Protein AF-A0A522GDQ5-F1 (afdb_monomer_lite)

pLDDT: mean 93.25, std 5.67, range [64.88, 98.38]

Structure (mmCIF, N/CA/C/O backbone):
data_AF-A0A522GDQ5-F1
#
_entry.id   AF-A0A522GDQ5-F1
#
loop_
_atom_site.group_PDB
_atom_site.id
_atom_site.type_symbol
_atom_site.label_atom_id
_atom_site.label_alt_id
_atom_site.label_comp_id
_atom_site.label_asym_id
_atom_site.label_entity_id
_atom_site.label_seq_id
_atom_site.pdbx_PDB_ins_code
_atom_site.Cartn_x
_atom_site.Cartn_y
_atom_site.Cartn_z
_atom_site.occupancy
_atom_site.B_iso_or_equiv
_atom_site.auth_seq_id
_atom_site.auth_comp_id
_atom_site.auth_asym_id
_atom_site.auth_atom_id
_atom_site.pdbx_PDB_model_num
ATOM 1 N N . MET A 1 1 ? -1.901 -12.242 -35.676 1.00 64.88 1 MET A N 1
ATOM 2 C CA . MET A 1 1 ? -0.775 -12.807 -34.901 1.00 64.88 1 MET A CA 1
ATOM 3 C C . MET A 1 1 ? -0.517 -11.894 -33.710 1.00 64.88 1 MET A C 1
ATOM 5 O O . MET A 1 1 ? -0.365 -10.699 -33.961 1.00 64.88 1 MET A O 1
ATOM 9 N N . PRO A 1 2 ? -0.539 -12.385 -32.458 1.00 73.81 2 PRO A N 1
ATOM 10 C CA . PRO A 1 2 ? -0.160 -11.575 -31.301 1.00 73.81 2 PRO A CA 1
ATOM 11 C C . PRO A 1 2 ? 1.321 -11.188 -31.410 1.00 73.81 2 PRO A C 1
ATOM 13 O O . PRO A 1 2 ? 2.142 -11.994 -31.845 1.00 73.81 2 PRO A O 1
ATOM 16 N N . LYS A 1 3 ? 1.648 -9.940 -31.073 1.00 83.31 3 LYS A N 1
ATOM 17 C CA . LYS A 1 3 ? 3.023 -9.426 -31.057 1.00 83.31 3 LYS A CA 1
ATOM 18 C C . LYS A 1 3 ? 3.467 -9.307 -29.600 1.00 83.31 3 LYS A C 1
ATOM 20 O O . LYS A 1 3 ? 2.725 -8.744 -28.802 1.00 83.31 3 LYS A O 1
ATOM 25 N N . LEU A 1 4 ? 4.647 -9.834 -29.274 1.00 82.19 4 LEU A N 1
ATOM 26 C CA . LEU A 1 4 ? 5.255 -9.730 -27.947 1.00 82.19 4 LEU A CA 1
ATOM 27 C C . LEU A 1 4 ? 6.262 -8.577 -27.949 1.00 82.19 4 LEU A C 1
ATOM 29 O O . LEU A 1 4 ? 7.159 -8.549 -28.791 1.00 82.19 4 LEU A O 1
ATOM 33 N N . ALA A 1 5 ? 6.104 -7.631 -27.027 1.00 84.38 5 ALA A N 1
ATOM 34 C CA . ALA A 1 5 ? 7.102 -6.594 -26.810 1.00 84.38 5 ALA A CA 1
ATOM 35 C C . ALA A 1 5 ? 8.292 -7.185 -26.038 1.00 84.38 5 ALA A C 1
ATOM 37 O O . ALA A 1 5 ? 8.103 -7.868 -25.034 1.00 84.38 5 ALA A O 1
ATOM 38 N N . VAL A 1 6 ? 9.506 -6.930 -26.525 1.00 90.56 6 VAL A N 1
ATOM 39 C CA . VAL A 1 6 ? 10.766 -7.359 -25.906 1.00 90.56 6 VAL A CA 1
ATOM 40 C C . VAL A 1 6 ? 11.775 -6.213 -25.941 1.00 90.56 6 VAL A C 1
ATOM 42 O O . VAL A 1 6 ? 11.758 -5.394 -26.863 1.00 90.56 6 VAL A O 1
ATOM 45 N N . ARG A 1 7 ? 12.663 -6.162 -24.950 1.00 88.31 7 ARG A N 1
ATOM 46 C CA . ARG A 1 7 ? 13.793 -5.233 -24.851 1.00 88.31 7 ARG A CA 1
ATOM 47 C C . ARG A 1 7 ? 15.080 -5.970 -25.229 1.00 88.31 7 ARG A C 1
ATOM 49 O O . ARG A 1 7 ? 15.279 -7.103 -24.798 1.00 88.31 7 ARG A O 1
ATOM 56 N N . LEU A 1 8 ? 15.936 -5.337 -26.034 1.00 91.19 8 LEU A N 1
ATOM 57 C CA . LEU A 1 8 ? 17.287 -5.831 -26.317 1.00 91.19 8 LEU A CA 1
ATOM 58 C C . LEU A 1 8 ? 18.197 -5.506 -25.124 1.00 91.19 8 LEU A C 1
ATOM 60 O O . LEU A 1 8 ? 18.303 -4.347 -24.723 1.00 91.19 8 LEU A O 1
ATOM 64 N N . MET A 1 9 ? 18.828 -6.530 -24.565 1.00 89.50 9 MET A N 1
ATOM 65 C CA . MET A 1 9 ? 19.724 -6.456 -23.415 1.00 89.50 9 MET A CA 1
ATOM 66 C C . MET A 1 9 ? 21.177 -6.195 -23.859 1.00 89.50 9 MET A C 1
ATOM 68 O O . MET A 1 9 ? 21.520 -6.447 -25.019 1.00 89.50 9 MET A O 1
ATOM 72 N N . PRO A 1 10 ? 22.065 -5.719 -22.960 1.00 87.44 10 PRO A N 1
ATOM 73 C CA . PRO A 1 10 ? 23.464 -5.426 -23.299 1.00 87.44 10 PRO A CA 1
ATOM 74 C C . PRO A 1 10 ? 24.275 -6.628 -23.809 1.00 87.44 10 PRO A C 1
ATOM 76 O O . PRO A 1 10 ? 25.246 -6.441 -24.536 1.00 87.44 10 PRO A O 1
ATOM 79 N N . ASP A 1 11 ? 23.882 -7.851 -23.448 1.00 92.19 11 ASP A N 1
ATOM 80 C CA . ASP A 1 11 ? 24.500 -9.104 -23.904 1.00 92.19 11 ASP A CA 1
ATOM 81 C C . ASP A 1 11 ? 23.984 -9.581 -25.279 1.00 92.19 11 ASP A C 1
ATOM 83 O O . ASP A 1 11 ? 24.384 -10.638 -25.766 1.00 92.19 11 ASP A O 1
ATOM 87 N N . GLY A 1 12 ? 23.102 -8.804 -25.919 1.00 92.19 12 GLY A N 1
ATOM 88 C CA . GLY A 1 12 ? 22.502 -9.118 -27.214 1.00 92.19 12 GLY A CA 1
ATOM 89 C C . GLY A 1 12 ? 21.268 -10.023 -27.143 1.00 92.19 12 GLY A C 1
ATOM 90 O O . GLY A 1 12 ? 20.707 -10.354 -28.191 1.00 92.19 12 GLY A O 1
ATOM 91 N N . THR A 1 13 ? 20.823 -10.419 -25.947 1.00 93.06 13 THR A N 1
ATOM 92 C CA . THR A 1 13 ? 19.596 -11.207 -25.761 1.00 93.06 13 THR A CA 1
ATOM 93 C C . THR A 1 13 ? 18.347 -10.323 -25.723 1.00 93.06 13 THR A C 1
ATOM 95 O O . THR A 1 13 ? 18.423 -9.117 -25.501 1.00 93.06 13 THR A O 1
ATOM 98 N N . TYR A 1 14 ? 17.170 -10.909 -25.956 1.00 91.00 14 TYR A N 1
ATOM 99 C CA . TYR A 1 14 ? 15.888 -10.213 -25.825 1.00 91.00 14 TYR A CA 1
ATOM 100 C C . TYR A 1 14 ? 15.147 -10.704 -24.585 1.00 91.00 14 TYR A C 1
ATOM 102 O O . TYR A 1 14 ? 15.001 -11.911 -24.397 1.00 91.00 14 TYR A O 1
ATOM 110 N N . SER A 1 15 ? 14.630 -9.778 -23.779 1.00 88.00 15 SER A N 1
ATOM 111 C CA . SER A 1 15 ? 13.838 -10.085 -22.587 1.00 88.00 15 SER A CA 1
ATOM 112 C C . SER A 1 15 ? 12.530 -9.300 -22.579 1.00 88.00 15 SER A C 1
ATOM 114 O O . SER A 1 15 ? 12.479 -8.149 -23.008 1.00 88.00 15 SER A O 1
ATOM 116 N N . ASN A 1 16 ? 11.462 -9.920 -22.091 1.00 87.62 16 ASN A N 1
ATOM 117 C CA . ASN A 1 16 ? 10.200 -9.257 -21.755 1.00 87.62 16 ASN A CA 1
ATOM 118 C C . ASN A 1 16 ? 10.018 -9.087 -20.237 1.00 87.62 16 ASN A C 1
ATOM 120 O O . ASN A 1 16 ? 8.936 -8.708 -19.798 1.00 87.62 16 ASN A O 1
ATOM 124 N N . LEU A 1 17 ? 11.043 -9.411 -19.447 1.00 85.75 17 LEU A N 1
ATOM 125 C CA . LEU A 1 17 ? 11.030 -9.252 -17.998 1.00 85.75 17 LEU A CA 1
ATOM 126 C C . LEU A 1 17 ? 11.376 -7.809 -17.628 1.00 85.75 17 LEU A C 1
ATOM 128 O O . LEU A 1 17 ? 12.197 -7.172 -18.295 1.00 85.75 17 LEU A O 1
ATOM 132 N N . ALA A 1 18 ? 10.774 -7.323 -16.544 1.00 81.56 18 ALA A N 1
ATOM 133 C CA . ALA A 1 18 ? 11.200 -6.084 -15.916 1.00 81.56 18 ALA A CA 1
ATOM 134 C C . ALA A 1 18 ? 12.643 -6.228 -15.406 1.00 81.56 18 ALA A C 1
ATOM 136 O O . ALA A 1 18 ? 13.063 -7.296 -14.948 1.00 81.56 18 ALA A O 1
ATOM 137 N N . SER A 1 19 ? 13.416 -5.156 -15.525 1.00 85.50 19 SER A N 1
ATOM 138 C CA . SER A 1 19 ? 14.756 -5.069 -14.951 1.00 85.50 19 SER A CA 1
ATOM 139 C C . SER A 1 19 ? 14.698 -5.006 -13.424 1.00 85.50 19 SER A C 1
ATOM 141 O O . SER A 1 19 ? 13.671 -4.663 -12.840 1.00 85.50 19 SER A O 1
ATOM 143 N N . ASP A 1 20 ? 15.820 -5.281 -12.761 1.00 86.88 20 ASP A N 1
ATOM 144 C CA . ASP A 1 20 ? 15.923 -5.151 -11.301 1.00 86.88 20 ASP A CA 1
ATOM 145 C C . ASP A 1 20 ? 15.597 -3.731 -10.820 1.00 86.88 20 ASP A C 1
ATOM 147 O O . ASP A 1 20 ? 14.981 -3.565 -9.774 1.00 86.88 20 ASP A O 1
ATOM 151 N N . ALA A 1 21 ? 15.958 -2.708 -11.601 1.00 86.56 21 ALA A N 1
ATOM 152 C CA . ALA A 1 21 ? 15.627 -1.320 -11.292 1.00 86.56 21 ALA A CA 1
ATOM 153 C C . ALA A 1 21 ? 14.112 -1.063 -11.345 1.00 86.56 21 ALA A C 1
ATOM 155 O O . ALA A 1 21 ? 13.570 -0.439 -10.440 1.00 86.56 21 ALA A O 1
ATOM 156 N N . GLU A 1 22 ? 13.425 -1.591 -12.363 1.00 86.44 22 GLU A N 1
ATOM 157 C CA . GLU A 1 22 ? 11.963 -1.492 -12.481 1.00 86.44 22 GLU A CA 1
ATOM 158 C C . GLU A 1 22 ? 11.262 -2.245 -11.336 1.00 86.44 22 GLU A C 1
ATOM 160 O O . GLU A 1 22 ? 10.301 -1.740 -10.761 1.00 86.44 22 GLU A O 1
ATOM 165 N N . HIS A 1 23 ? 11.772 -3.419 -10.9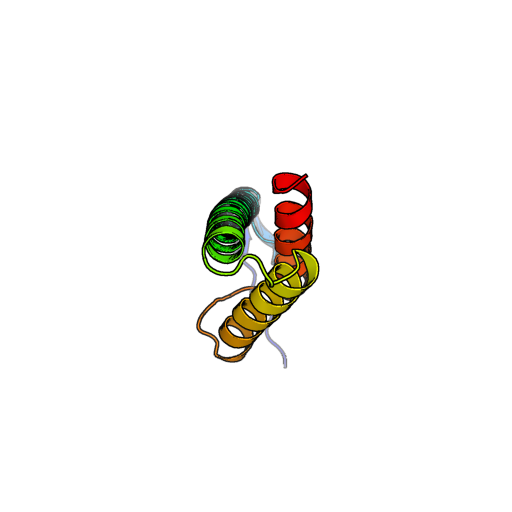45 1.00 87.38 23 HIS A N 1
ATOM 166 C CA . HIS A 1 23 ? 11.265 -4.143 -9.775 1.00 87.38 23 HIS A CA 1
ATOM 167 C C . HIS A 1 23 ? 11.487 -3.375 -8.467 1.00 87.38 23 HIS A C 1
ATOM 169 O O . HIS A 1 23 ? 10.597 -3.346 -7.616 1.00 87.38 23 HIS A O 1
ATOM 175 N N . GLN A 1 24 ? 12.659 -2.761 -8.298 1.00 89.88 24 GLN A N 1
ATOM 176 C CA . GLN A 1 24 ? 12.989 -1.974 -7.115 1.00 89.88 24 GLN A CA 1
ATOM 177 C C . GLN A 1 24 ? 12.079 -0.745 -6.998 1.00 89.88 24 GLN A C 1
ATOM 179 O O . GLN A 1 24 ? 11.527 -0.497 -5.929 1.00 89.88 24 GLN A O 1
ATOM 184 N N . GLU A 1 25 ? 11.860 -0.024 -8.097 1.00 90.50 25 GLU A N 1
ATOM 185 C CA . GLU A 1 25 ? 10.951 1.126 -8.141 1.00 90.50 25 GLU A CA 1
ATOM 186 C C . GLU A 1 25 ? 9.505 0.715 -7.816 1.00 90.50 25 GLU A C 1
ATOM 188 O O . GLU A 1 25 ? 8.845 1.354 -6.995 1.00 90.50 25 GLU A O 1
ATOM 193 N N . ALA A 1 26 ? 9.013 -0.387 -8.395 1.00 88.62 26 ALA A N 1
ATOM 194 C CA . ALA A 1 26 ? 7.681 -0.910 -8.089 1.00 88.62 26 ALA A CA 1
ATOM 195 C C . ALA A 1 26 ? 7.534 -1.276 -6.601 1.00 88.62 26 ALA A C 1
ATOM 197 O O . ALA A 1 26 ? 6.520 -0.956 -5.975 1.00 88.62 26 ALA A O 1
ATOM 198 N N . TYR A 1 27 ? 8.565 -1.892 -6.011 1.00 91.38 27 TYR A N 1
ATOM 199 C CA . TYR A 1 27 ? 8.596 -2.197 -4.582 1.00 91.38 27 TYR A CA 1
ATOM 200 C C . TYR A 1 27 ? 8.556 -0.931 -3.716 1.00 91.38 27 TYR A C 1
ATOM 202 O O . TYR A 1 27 ? 7.763 -0.855 -2.777 1.00 91.38 27 TYR A O 1
ATOM 210 N N . GLU A 1 28 ? 9.384 0.068 -4.023 1.00 94.06 28 GLU A N 1
ATOM 211 C CA . GLU A 1 28 ? 9.436 1.334 -3.280 1.00 94.06 28 GLU A CA 1
ATOM 212 C C . GLU A 1 28 ? 8.093 2.069 -3.322 1.00 94.06 28 GLU A C 1
ATOM 214 O O . GLU A 1 28 ? 7.596 2.510 -2.283 1.00 94.06 28 GLU A O 1
ATOM 219 N N . ASN A 1 29 ? 7.457 2.114 -4.494 1.00 92.75 29 ASN A N 1
ATOM 220 C CA . ASN A 1 29 ? 6.124 2.689 -4.664 1.00 92.75 29 ASN A CA 1
ATOM 221 C C . ASN A 1 29 ? 5.062 1.939 -3.842 1.00 92.75 29 ASN A C 1
ATOM 223 O O . ASN A 1 29 ? 4.190 2.560 -3.225 1.00 92.75 29 ASN A O 1
ATOM 227 N N . ALA A 1 30 ? 5.128 0.606 -3.804 1.00 94.19 30 ALA A N 1
ATOM 228 C CA . ALA A 1 30 ? 4.206 -0.209 -3.022 1.00 94.19 30 ALA A CA 1
ATOM 229 C C . ALA A 1 30 ? 4.401 -0.015 -1.504 1.00 94.19 30 ALA A C 1
ATOM 231 O O . ALA A 1 30 ? 3.413 0.078 -0.767 1.00 94.19 30 ALA A O 1
ATOM 232 N N . GLU A 1 31 ? 5.646 0.067 -1.025 1.00 97.00 31 GLU A N 1
ATOM 233 C CA . GLU A 1 31 ? 5.960 0.317 0.391 1.00 97.00 31 GLU A CA 1
ATOM 234 C C . GLU A 1 31 ? 5.498 1.718 0.822 1.00 97.00 31 GLU A C 1
ATOM 236 O O . GLU A 1 31 ? 4.847 1.859 1.863 1.00 97.00 31 GLU A O 1
ATOM 241 N N . ASP A 1 32 ? 5.749 2.746 0.004 1.00 96.81 32 ASP A N 1
ATOM 242 C CA . ASP A 1 32 ? 5.276 4.110 0.269 1.00 96.81 32 ASP A CA 1
ATOM 243 C C . ASP A 1 32 ? 3.742 4.172 0.335 1.00 96.81 32 ASP A C 1
ATOM 245 O O . ASP A 1 32 ? 3.158 4.738 1.270 1.00 96.81 32 ASP A O 1
ATOM 249 N N . LEU A 1 33 ? 3.058 3.502 -0.598 1.00 96.19 33 LEU A N 1
ATOM 250 C CA . LEU A 1 33 ? 1.604 3.394 -0.564 1.00 96.19 33 LEU A CA 1
ATOM 251 C C . LEU A 1 33 ? 1.120 2.719 0.726 1.00 96.19 33 LEU A C 1
ATOM 253 O O . LEU A 1 33 ? 0.182 3.216 1.357 1.00 96.19 33 LEU A O 1
ATOM 257 N N . ALA A 1 34 ? 1.747 1.620 1.153 1.00 98.12 34 ALA A N 1
ATOM 258 C CA . ALA A 1 34 ? 1.385 0.951 2.401 1.00 98.12 34 ALA A CA 1
ATOM 259 C C . ALA A 1 34 ? 1.532 1.892 3.611 1.00 98.12 34 ALA A C 1
ATOM 261 O O . ALA A 1 34 ? 0.636 1.965 4.462 1.00 98.12 34 ALA A O 1
ATOM 262 N N . GLN A 1 35 ? 2.601 2.686 3.659 1.00 98.38 35 GLN A N 1
ATOM 263 C CA . GLN A 1 35 ? 2.836 3.657 4.725 1.00 98.38 35 GLN A CA 1
ATOM 264 C C . GLN A 1 35 ? 1.789 4.788 4.736 1.00 98.38 35 GLN A C 1
ATOM 266 O O . GLN A 1 35 ? 1.274 5.177 5.798 1.00 98.38 35 GLN A O 1
ATOM 271 N N . HIS A 1 36 ? 1.406 5.283 3.558 1.00 97.81 36 HIS A N 1
ATOM 272 C CA . HIS A 1 36 ? 0.334 6.265 3.408 1.00 97.81 36 HIS A CA 1
ATOM 273 C C . HIS A 1 36 ? -1.029 5.706 3.833 1.00 97.81 36 HIS A C 1
ATOM 275 O O . HIS A 1 36 ? -1.782 6.375 4.552 1.00 97.81 36 HIS A O 1
ATOM 281 N N . LEU A 1 37 ? -1.345 4.466 3.456 1.00 97.94 37 LEU A N 1
ATOM 282 C CA . LEU A 1 37 ? -2.596 3.809 3.834 1.00 97.94 37 LEU A CA 1
ATOM 283 C C . LEU A 1 37 ? -2.668 3.520 5.336 1.00 97.94 37 LEU A C 1
ATOM 285 O O . LEU A 1 37 ? -3.712 3.766 5.941 1.00 97.94 37 LEU A O 1
ATOM 289 N N . LYS A 1 38 ? -1.565 3.094 5.965 1.00 98.19 38 LYS A N 1
ATOM 290 C CA . LYS A 1 38 ? -1.458 2.983 7.430 1.00 98.19 38 LYS A CA 1
ATOM 291 C C . LYS A 1 38 ? -1.844 4.303 8.099 1.00 98.19 38 LYS A C 1
ATOM 293 O O . LYS A 1 38 ? -2.706 4.334 8.976 1.00 98.19 38 LYS A O 1
ATOM 298 N N . THR A 1 39 ? -1.232 5.401 7.660 1.00 98.06 39 THR A N 1
ATOM 299 C CA . THR A 1 39 ? -1.483 6.741 8.214 1.00 98.06 39 THR A CA 1
ATOM 300 C C . THR A 1 39 ? -2.942 7.161 8.024 1.00 98.06 39 THR A C 1
ATOM 302 O O . THR A 1 39 ? -3.573 7.687 8.944 1.00 98.06 39 THR A O 1
ATOM 305 N N . TYR A 1 40 ? -3.511 6.882 6.850 1.00 97.25 40 TYR A N 1
ATOM 306 C CA . TYR A 1 40 ? -4.925 7.115 6.569 1.00 97.25 40 TYR A CA 1
ATOM 307 C C . TYR A 1 40 ? -5.847 6.326 7.509 1.00 97.25 40 TYR A C 1
ATOM 309 O O . TYR A 1 40 ? -6.784 6.908 8.059 1.00 97.25 40 TYR A O 1
ATOM 317 N N . ILE A 1 41 ? -5.579 5.035 7.717 1.00 97.44 41 ILE A N 1
ATOM 318 C CA . ILE A 1 41 ? -6.376 4.161 8.588 1.00 97.44 41 I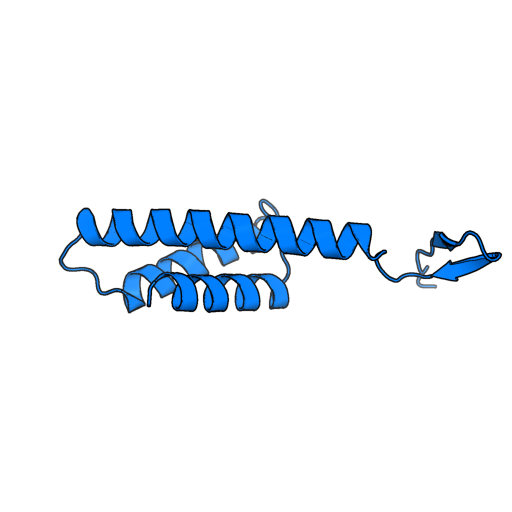LE A CA 1
ATOM 319 C C . ILE A 1 41 ? -6.323 4.645 10.035 1.00 97.44 41 ILE A C 1
ATOM 321 O O . ILE A 1 41 ? -7.378 4.841 10.632 1.00 97.44 41 ILE A O 1
ATOM 325 N N . LEU A 1 42 ? -5.133 4.921 10.576 1.00 97.12 42 LEU A N 1
ATOM 326 C CA . LEU A 1 42 ? -4.982 5.416 11.950 1.00 97.12 42 LEU A CA 1
ATOM 327 C C . LEU A 1 42 ? -5.752 6.720 12.173 1.00 97.12 42 LEU A C 1
ATOM 329 O O . LEU A 1 42 ? -6.440 6.883 13.180 1.00 97.12 42 LEU A O 1
ATOM 333 N N . ARG A 1 43 ? -5.702 7.635 11.199 1.00 97.44 43 ARG A N 1
ATOM 334 C CA . ARG A 1 43 ? -6.503 8.861 11.247 1.00 97.44 43 ARG A CA 1
ATOM 335 C C . ARG A 1 43 ? -8.003 8.555 11.253 1.00 97.44 43 ARG A C 1
ATOM 337 O O . ARG A 1 43 ? -8.751 9.191 11.988 1.00 97.44 43 ARG A O 1
ATOM 344 N N . LYS A 1 44 ? -8.461 7.586 10.457 1.00 96.62 44 LYS A N 1
ATOM 345 C CA . LYS A 1 44 ? -9.880 7.206 10.404 1.00 96.62 44 LYS A CA 1
ATOM 346 C C . LYS A 1 44 ? -10.375 6.518 11.668 1.00 96.62 44 LYS A C 1
ATOM 348 O O . LYS A 1 44 ? -11.517 6.772 12.042 1.00 96.62 44 LYS A O 1
ATOM 353 N N . GLU A 1 45 ? -9.532 5.731 12.330 1.00 95.75 45 GLU A N 1
ATOM 354 C CA . GLU A 1 45 ? -9.811 5.164 13.657 1.00 95.75 45 GLU A CA 1
ATOM 355 C C . GLU A 1 45 ? -10.007 6.271 14.701 1.00 95.75 45 GLU A C 1
ATOM 357 O O . GLU A 1 45 ? -10.979 6.242 15.452 1.00 95.75 45 GLU A O 1
ATOM 362 N N . GLN A 1 46 ? -9.143 7.292 14.704 1.00 96.31 46 GLN A N 1
ATOM 363 C CA . GLN A 1 46 ? -9.270 8.437 15.614 1.00 96.31 46 GLN A CA 1
ATOM 364 C C . GLN A 1 46 ? -10.520 9.281 15.331 1.00 96.31 46 GLN A C 1
ATOM 366 O O . GLN A 1 46 ? -11.224 9.679 16.256 1.00 96.31 46 GLN A O 1
ATOM 371 N N . GLU A 1 47 ? -10.811 9.550 14.055 1.00 97.38 47 GLU A N 1
ATOM 372 C CA . GLU A 1 47 ? -11.991 10.320 13.642 1.00 97.38 47 GLU A CA 1
ATOM 373 C C . GLU A 1 47 ? -13.308 9.566 13.894 1.00 97.38 47 GLU A C 1
ATOM 375 O O . GLU A 1 47 ? -14.348 10.199 14.066 1.00 97.38 47 GLU A O 1
ATOM 380 N N . ASN A 1 48 ? -13.286 8.227 13.894 1.00 96.38 48 ASN A N 1
ATOM 381 C CA . ASN A 1 48 ? -14.481 7.387 14.005 1.00 96.38 48 ASN A CA 1
ATOM 382 C C . ASN A 1 48 ? -14.251 6.247 15.012 1.00 96.38 48 ASN A C 1
ATOM 384 O O . ASN A 1 48 ? -14.087 5.097 14.600 1.00 96.38 48 ASN A O 1
ATOM 388 N N . PRO A 1 49 ? -14.304 6.520 16.329 1.00 94.44 49 PRO A N 1
ATOM 389 C CA . PRO A 1 49 ? -13.993 5.519 17.355 1.00 94.44 49 PRO A CA 1
ATOM 390 C C . PRO A 1 49 ? -14.917 4.290 17.365 1.00 94.44 49 PRO A C 1
ATOM 392 O O . PRO A 1 49 ? -14.582 3.269 17.954 1.00 94.44 49 PRO A O 1
ATOM 395 N N . SER A 1 50 ? -16.096 4.381 16.741 1.00 96.69 50 SER A N 1
ATOM 396 C CA . SER A 1 50 ? -17.036 3.262 16.604 1.00 96.69 50 SER A CA 1
ATOM 397 C C . SER A 1 50 ? -16.702 2.313 15.449 1.00 96.69 50 SER A C 1
ATOM 399 O O . SER A 1 50 ? -17.316 1.252 15.337 1.00 96.69 50 SER A O 1
ATOM 401 N N . TRP A 1 51 ? -15.777 2.685 14.562 1.00 96.25 51 TRP A N 1
ATOM 402 C CA . TRP A 1 51 ? -15.380 1.857 13.428 1.00 96.25 51 TRP A CA 1
ATOM 403 C C . TRP A 1 51 ? -14.283 0.893 13.850 1.00 96.25 51 TRP A C 1
ATOM 405 O O . TRP A 1 51 ? -13.258 1.300 14.393 1.00 96.25 51 TRP A O 1
ATOM 415 N N . THR A 1 52 ? -14.477 -0.392 13.561 1.00 96.00 52 THR A N 1
ATOM 416 C CA . THR A 1 52 ? -13.443 -1.388 13.838 1.00 96.00 52 THR A CA 1
ATOM 417 C C . THR A 1 52 ? -12.273 -1.242 12.867 1.00 96.00 52 THR A C 1
ATOM 419 O O . THR A 1 52 ? -12.407 -0.715 11.754 1.00 96.00 52 THR A O 1
ATOM 422 N N . ARG A 1 53 ? -11.107 -1.746 13.273 1.00 94.50 53 ARG A N 1
ATOM 423 C CA . ARG A 1 53 ? -9.918 -1.780 12.419 1.00 94.50 53 ARG A CA 1
ATOM 424 C C . ARG A 1 53 ? -10.166 -2.589 11.148 1.00 94.50 53 ARG A C 1
ATOM 426 O O . ARG A 1 53 ? -9.804 -2.150 10.060 1.00 94.50 53 ARG A O 1
ATOM 433 N N . GLU A 1 54 ? -10.853 -3.722 11.264 1.00 96.06 54 GLU A N 1
ATOM 434 C CA . GLU A 1 54 ? -11.229 -4.583 10.137 1.00 96.06 54 GLU A CA 1
ATOM 435 C C . GLU A 1 54 ? -12.118 -3.830 9.145 1.00 96.06 54 GLU A C 1
ATOM 437 O O . GLU A 1 54 ? -11.907 -3.914 7.935 1.00 96.06 54 GLU A O 1
ATOM 442 N N . PHE A 1 55 ? -13.071 -3.036 9.645 1.00 97.12 55 PHE A N 1
ATOM 443 C CA . PHE A 1 55 ? -13.911 -2.196 8.797 1.00 97.12 55 PHE A CA 1
ATOM 444 C C . PHE A 1 55 ? -13.083 -1.151 8.040 1.00 97.12 55 PHE A C 1
ATOM 446 O O . PHE A 1 55 ? -13.277 -0.966 6.836 1.00 97.12 55 PHE A O 1
ATOM 453 N N . ASN A 1 56 ? -12.134 -0.489 8.709 1.00 97.19 56 ASN A N 1
ATOM 454 C CA . ASN A 1 56 ? -11.246 0.483 8.068 1.00 97.19 56 ASN A CA 1
ATOM 455 C C . ASN A 1 56 ? -10.325 -0.156 7.018 1.00 97.19 56 ASN A C 1
ATOM 457 O O . ASN A 1 56 ? -10.142 0.419 5.941 1.00 97.19 56 ASN A O 1
ATOM 461 N N . LEU A 1 57 ? -9.786 -1.345 7.292 1.00 97.56 57 LEU A N 1
ATOM 462 C CA . LEU A 1 57 ? -8.965 -2.112 6.350 1.00 97.56 57 LEU A CA 1
ATOM 463 C C . LEU A 1 57 ? -9.761 -2.504 5.102 1.00 97.56 57 LEU A C 1
ATOM 465 O O . LEU A 1 57 ? -9.330 -2.227 3.983 1.00 97.56 57 LEU A O 1
ATOM 469 N N . GLU A 1 58 ? -10.950 -3.074 5.287 1.00 97.81 58 GLU A N 1
ATOM 470 C CA . GLU A 1 58 ? -11.827 -3.493 4.191 1.00 97.81 58 GLU A CA 1
ATOM 471 C C . GLU A 1 58 ? -12.290 -2.301 3.345 1.00 97.81 58 GLU A C 1
ATOM 473 O O . GLU A 1 58 ? -12.275 -2.334 2.110 1.00 97.81 58 GLU A O 1
ATOM 478 N N . ARG A 1 59 ? -12.656 -1.196 4.001 1.00 97.19 59 ARG A N 1
ATOM 479 C CA . ARG A 1 59 ? -13.010 0.055 3.324 1.00 97.19 5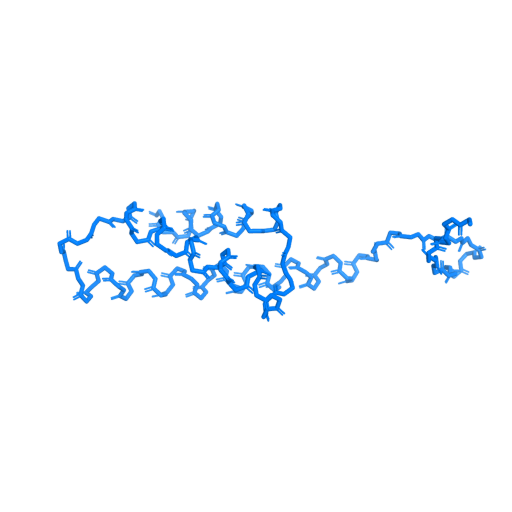9 ARG A CA 1
ATOM 480 C C . ARG A 1 59 ? -11.843 0.591 2.500 1.00 97.19 59 ARG A C 1
ATOM 482 O O . ARG A 1 59 ? -12.049 1.037 1.371 1.00 97.19 59 ARG A O 1
ATOM 489 N N . THR A 1 60 ? -10.637 0.559 3.059 1.00 97.50 60 THR A N 1
ATOM 490 C CA . THR A 1 60 ? -9.422 1.018 2.380 1.00 97.50 60 THR A CA 1
ATOM 491 C C . THR A 1 60 ? -9.144 0.163 1.150 1.00 97.50 60 THR A C 1
ATOM 493 O O . THR A 1 60 ? -8.996 0.717 0.060 1.00 97.50 60 THR A O 1
ATOM 496 N N . ARG A 1 61 ? -9.199 -1.168 1.287 1.00 97.94 61 ARG A N 1
ATOM 497 C CA . ARG A 1 61 ? -9.044 -2.108 0.171 1.00 97.94 61 ARG A CA 1
ATOM 498 C C . ARG A 1 61 ? -10.025 -1.806 -0.963 1.00 97.94 61 ARG A C 1
ATOM 500 O O . ARG A 1 61 ? -9.599 -1.582 -2.093 1.00 97.94 61 ARG A O 1
ATOM 507 N N . LYS A 1 62 ? -11.322 -1.695 -0.659 1.00 97.75 62 LYS A N 1
ATOM 508 C CA . LYS A 1 62 ? -12.363 -1.348 -1.648 1.00 97.75 62 LYS A CA 1
ATOM 509 C C . LYS A 1 62 ? -12.121 -0.001 -2.328 1.00 97.75 62 LYS A C 1
ATOM 511 O O . LYS A 1 62 ? -12.411 0.157 -3.518 1.00 97.75 62 LYS A O 1
ATOM 516 N N . GLY A 1 63 ? -11.606 0.976 -1.583 1.00 96.81 63 GLY A N 1
ATOM 517 C CA . GLY A 1 63 ? -11.222 2.280 -2.117 1.00 96.81 63 GLY A CA 1
ATOM 518 C C . GLY A 1 63 ? -10.113 2.168 -3.161 1.00 96.81 63 GLY A C 1
ATOM 519 O O . GLY A 1 63 ? -10.240 2.740 -4.243 1.00 96.81 63 GLY A O 1
ATOM 520 N N . VAL A 1 64 ? -9.065 1.395 -2.868 1.00 96.56 64 VAL A N 1
ATOM 521 C CA . VAL A 1 64 ? -7.957 1.151 -3.803 1.00 96.56 64 VAL A CA 1
ATOM 522 C C . VAL A 1 64 ? -8.427 0.361 -5.024 1.00 96.56 64 VAL A C 1
ATOM 524 O O . VAL A 1 64 ? -8.204 0.802 -6.147 1.00 96.56 64 VAL A O 1
ATOM 527 N N . GLU A 1 65 ? -9.180 -0.724 -4.833 1.00 97.25 65 GLU A N 1
ATOM 528 C CA . GLU A 1 65 ? -9.735 -1.515 -5.942 1.00 97.25 65 GLU A CA 1
ATOM 529 C C . GLU A 1 65 ? -10.610 -0.677 -6.882 1.00 97.25 65 GLU A C 1
ATOM 531 O O . GLU A 1 65 ? -10.633 -0.894 -8.091 1.00 97.25 65 GLU A O 1
ATOM 536 N N . THR A 1 66 ? -11.341 0.30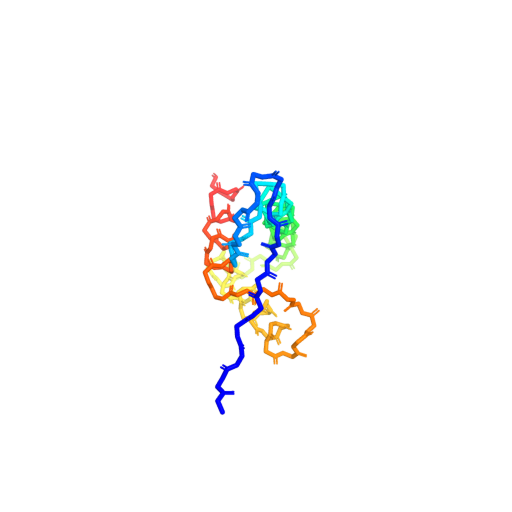1 -6.342 1.00 97.62 66 THR A N 1
ATOM 537 C CA . THR A 1 66 ? -12.139 1.219 -7.163 1.00 97.62 66 THR A CA 1
ATOM 538 C C . THR A 1 66 ? -11.248 2.092 -8.042 1.00 97.62 66 THR A C 1
ATOM 540 O O . THR A 1 66 ? -11.558 2.255 -9.220 1.00 97.62 66 THR A O 1
ATOM 543 N N . LYS A 1 67 ? -10.125 2.593 -7.509 1.00 95.50 67 LYS A N 1
ATOM 544 C CA . LYS A 1 67 ? -9.147 3.379 -8.278 1.00 95.50 67 LYS A CA 1
ATOM 545 C C . LYS A 1 67 ? -8.418 2.548 -9.335 1.00 95.50 67 LYS A C 1
ATOM 547 O O . LYS A 1 67 ? -8.173 3.061 -10.425 1.00 95.50 67 LYS A O 1
ATOM 552 N N . MET A 1 68 ? -8.125 1.281 -9.031 1.00 95.19 68 MET A N 1
ATOM 553 C CA . MET A 1 68 ? -7.572 0.324 -9.997 1.00 95.19 68 MET A CA 1
ATOM 554 C C . MET A 1 68 ? -8.554 0.100 -11.150 1.00 95.19 68 MET A C 1
ATOM 556 O O . MET A 1 68 ? -8.212 0.289 -12.312 1.00 95.19 68 MET A O 1
ATOM 560 N N . ARG A 1 69 ? -9.822 -0.213 -10.843 1.00 95.31 69 ARG A N 1
ATOM 561 C CA . ARG A 1 69 ? -10.858 -0.434 -11.869 1.00 95.31 69 ARG A CA 1
ATOM 562 C C . ARG A 1 69 ? -11.136 0.796 -12.727 1.00 95.31 69 ARG A C 1
ATOM 564 O O . ARG A 1 69 ? -11.502 0.642 -13.887 1.00 95.31 69 ARG A O 1
ATOM 571 N N . SER A 1 70 ? -10.998 2.001 -12.175 1.00 95.50 70 SER A N 1
ATOM 572 C CA . SER A 1 70 ? -11.151 3.240 -12.943 1.00 95.50 70 SER A CA 1
ATOM 573 C C . SER A 1 70 ? -9.906 3.619 -13.752 1.00 95.50 70 SER A C 1
ATOM 575 O O . SER A 1 70 ? -9.926 4.663 -14.396 1.00 95.50 70 SER A O 1
ATOM 577 N N . GLY A 1 71 ? -8.822 2.836 -13.686 1.00 93.06 71 GLY A N 1
ATOM 578 C CA . GLY A 1 71 ? -7.550 3.139 -14.348 1.00 93.06 71 GLY A CA 1
ATOM 579 C C . GLY A 1 71 ? -6.841 4.370 -13.783 1.00 93.06 71 GLY A C 1
ATOM 580 O O . GLY A 1 71 ? -5.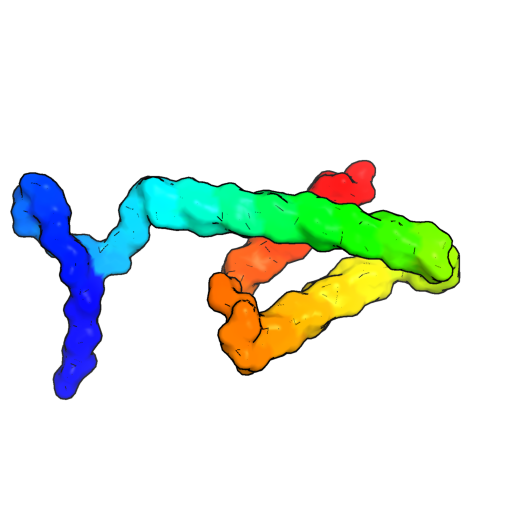987 4.947 -14.444 1.00 93.06 71 GLY A O 1
ATOM 581 N N . VAL A 1 72 ? -7.221 4.815 -12.580 1.00 94.25 72 VAL A N 1
ATOM 582 C CA . VAL A 1 72 ? -6.583 5.970 -11.930 1.00 94.25 72 VAL A CA 1
ATOM 583 C C . VAL A 1 72 ? -5.250 5.547 -11.336 1.00 94.25 72 VAL A C 1
ATOM 585 O O . VAL A 1 72 ? -4.299 6.322 -11.365 1.00 94.25 72 VAL A O 1
ATOM 588 N N . TRP A 1 73 ? -5.197 4.336 -10.783 1.00 92.00 73 TRP A N 1
ATOM 589 C CA . TRP A 1 73 ? -3.982 3.736 -10.251 1.00 92.00 73 TRP A CA 1
ATOM 590 C C . TRP A 1 73 ? -3.621 2.514 -11.082 1.00 92.00 73 TRP A C 1
ATOM 592 O O . TRP A 1 73 ? -4.446 1.611 -11.229 1.00 92.00 73 TRP A O 1
ATOM 602 N N . ASP A 1 74 ? -2.397 2.515 -11.597 1.00 89.56 74 ASP A N 1
ATOM 603 C CA . ASP A 1 74 ? -1.804 1.400 -12.326 1.00 89.56 74 ASP A CA 1
ATOM 604 C C . ASP A 1 74 ? -1.203 0.423 -11.312 1.00 89.56 74 ASP A C 1
ATOM 606 O O . ASP A 1 74 ? -0.047 0.528 -10.923 1.00 89.56 74 ASP A O 1
ATOM 610 N N . LEU A 1 75 ? -2.073 -0.419 -10.760 1.00 89.56 75 LEU A N 1
ATOM 611 C CA . LEU A 1 75 ? -1.750 -1.457 -9.787 1.00 89.56 75 LEU A CA 1
ATOM 612 C C . LEU A 1 75 ? -2.444 -2.738 -10.227 1.00 89.56 75 LEU A C 1
ATOM 614 O O . LEU A 1 75 ? -3.621 -2.729 -10.610 1.00 89.56 75 LEU A O 1
ATOM 618 N N . GLU A 1 76 ? -1.756 -3.853 -10.067 1.00 90.25 76 GLU A N 1
ATOM 619 C CA . GLU A 1 76 ? -2.282 -5.181 -10.307 1.00 90.25 76 GLU A CA 1
ATOM 620 C C . GLU A 1 76 ? -2.798 -5.841 -9.012 1.00 90.25 76 GLU A C 1
ATOM 622 O O . GLU A 1 76 ? -2.396 -5.494 -7.894 1.00 90.25 76 GLU A O 1
ATOM 627 N N . PRO A 1 77 ? -3.704 -6.833 -9.110 1.00 94.00 77 PRO A N 1
ATOM 628 C CA . PRO A 1 77 ? -4.219 -7.540 -7.937 1.00 94.00 77 PRO A CA 1
ATOM 629 C C . PRO A 1 77 ? -3.147 -8.132 -6.996 1.00 94.00 77 PRO A C 1
ATOM 631 O O . PRO A 1 77 ? -3.346 -8.060 -5.777 1.00 94.00 77 PRO A O 1
ATOM 634 N N . PRO A 1 78 ? -2.025 -8.708 -7.482 1.00 92.88 78 PRO A N 1
ATOM 635 C CA . PRO A 1 78 ? -0.950 -9.179 -6.608 1.00 92.88 78 PRO A CA 1
ATOM 636 C C . PRO A 1 78 ? -0.303 -8.053 -5.795 1.00 92.88 78 PRO A C 1
ATOM 638 O O . PRO A 1 78 ? -0.056 -8.235 -4.602 1.00 92.88 78 PRO A O 1
ATOM 641 N N . GLU A 1 79 ? -0.099 -6.885 -6.403 1.00 92.94 79 GLU A N 1
ATOM 642 C CA . GLU A 1 79 ? 0.497 -5.718 -5.749 1.00 92.94 79 GLU A CA 1
ATOM 643 C C . GLU A 1 79 ? -0.428 -5.179 -4.659 1.00 92.94 79 GLU A C 1
ATOM 645 O O . GLU A 1 79 ? 0.006 -4.984 -3.525 1.00 92.94 79 GLU A O 1
ATOM 650 N N . LEU A 1 80 ? -1.733 -5.057 -4.934 1.00 95.75 80 LEU A N 1
ATOM 651 C CA . LEU A 1 80 ? -2.709 -4.684 -3.904 1.00 95.75 80 LEU A CA 1
ATOM 652 C C . LEU A 1 80 ? -2.692 -5.662 -2.721 1.00 95.75 80 LEU A C 1
ATOM 654 O O . LEU A 1 80 ? -2.769 -5.246 -1.564 1.00 95.75 80 LEU A O 1
ATOM 658 N N . ASN A 1 81 ? -2.624 -6.968 -2.985 1.00 96.94 81 ASN A N 1
ATOM 659 C CA . ASN A 1 81 ? -2.570 -7.961 -1.914 1.00 96.94 81 ASN A CA 1
ATOM 660 C C . ASN A 1 81 ? -1.312 -7.803 -1.060 1.00 96.94 81 ASN A C 1
ATOM 662 O O . ASN A 1 81 ? -1.403 -7.883 0.168 1.00 96.94 81 ASN A O 1
ATOM 666 N N . TRP A 1 82 ? -0.168 -7.550 -1.697 1.00 97.19 82 TRP A N 1
ATOM 667 C CA . TRP A 1 82 ? 1.079 -7.269 -1.001 1.00 97.19 82 TRP A CA 1
ATOM 668 C C . TRP A 1 82 ? 0.964 -5.998 -0.147 1.00 97.19 82 TRP A C 1
ATOM 670 O O . TRP A 1 82 ? 1.212 -6.058 1.057 1.00 97.19 82 TRP A O 1
ATOM 680 N N . VAL A 1 83 ? 0.461 -4.897 -0.716 1.00 97.75 83 VAL A N 1
ATOM 681 C CA . VAL A 1 83 ? 0.256 -3.616 -0.016 1.00 97.75 83 VAL A CA 1
ATOM 682 C C . VAL A 1 83 ? -0.664 -3.790 1.191 1.00 97.75 83 VAL A C 1
ATOM 684 O O . VAL A 1 83 ? -0.330 -3.359 2.290 1.00 97.75 83 VAL A O 1
ATOM 687 N N . MET A 1 84 ? -1.813 -4.454 1.036 1.00 98.12 84 MET A N 1
ATOM 688 C CA . MET A 1 84 ? -2.756 -4.638 2.146 1.00 98.12 84 MET A CA 1
ATOM 689 C C . MET A 1 84 ? -2.185 -5.525 3.253 1.00 98.12 84 MET A C 1
ATOM 691 O O . MET A 1 84 ? -2.413 -5.245 4.429 1.00 98.12 84 MET A O 1
ATOM 695 N N . LYS A 1 85 ? -1.424 -6.569 2.902 1.00 98.06 85 LYS A N 1
ATOM 696 C CA . LYS A 1 85 ? -0.703 -7.377 3.891 1.00 98.06 85 LYS A CA 1
ATOM 697 C C . LYS A 1 85 ? 0.307 -6.513 4.648 1.00 98.06 85 LYS A C 1
ATOM 699 O O . LYS A 1 85 ? 0.334 -6.546 5.876 1.00 98.06 85 LYS A O 1
ATOM 704 N N . ARG A 1 86 ? 1.073 -5.697 3.925 1.00 98.19 86 ARG A N 1
ATOM 705 C CA . ARG A 1 86 ? 2.069 -4.796 4.503 1.00 98.19 86 ARG A CA 1
ATOM 706 C C . ARG A 1 86 ? 1.444 -3.763 5.440 1.00 98.19 86 ARG A C 1
ATOM 708 O O . ARG A 1 86 ? 1.949 -3.541 6.533 1.00 98.19 86 ARG A O 1
ATOM 715 N N . VAL A 1 87 ? 0.296 -3.194 5.072 1.00 98.38 87 VAL A N 1
ATOM 716 C CA . VAL A 1 87 ? -0.486 -2.293 5.939 1.00 98.38 87 VAL A CA 1
ATOM 717 C C . VAL A 1 87 ? -0.862 -2.973 7.256 1.00 98.38 87 VAL A C 1
ATOM 719 O O . VAL A 1 87 ? -0.724 -2.358 8.310 1.00 98.38 87 VAL A O 1
ATOM 722 N N . VAL A 1 88 ? -1.316 -4.230 7.219 1.00 97.88 88 VAL A N 1
ATOM 723 C CA . VAL A 1 88 ? -1.654 -4.986 8.437 1.00 97.88 88 VAL A CA 1
ATOM 724 C C . VAL A 1 88 ? -0.424 -5.178 9.325 1.00 97.88 88 VAL A C 1
ATOM 726 O O . VAL A 1 88 ? -0.513 -4.942 10.526 1.00 97.88 88 VAL A O 1
ATOM 729 N N . GLU A 1 89 ? 0.726 -5.532 8.749 1.00 98.12 89 GLU A N 1
ATOM 730 C CA . GLU A 1 89 ? 1.994 -5.657 9.487 1.00 98.12 89 GLU A CA 1
ATOM 731 C C . GLU A 1 89 ? 2.433 -4.329 10.120 1.00 98.12 89 GLU A C 1
ATOM 733 O O . GLU A 1 89 ? 2.921 -4.312 11.244 1.00 98.12 89 GLU A O 1
ATOM 738 N N . LEU A 1 90 ? 2.238 -3.208 9.422 1.00 97.69 90 LEU A N 1
ATOM 739 C CA . LEU A 1 90 ? 2.601 -1.872 9.901 1.00 97.69 90 LEU A CA 1
ATOM 740 C C . LEU A 1 90 ? 1.668 -1.327 10.996 1.00 97.69 90 LEU A C 1
ATOM 742 O O . LEU A 1 90 ? 2.019 -0.330 11.640 1.00 97.69 90 LEU A O 1
ATOM 746 N N . LEU A 1 91 ? 0.470 -1.900 11.143 1.00 95.12 91 LEU A N 1
ATOM 747 C CA . LEU A 1 91 ? -0.541 -1.532 12.143 1.00 95.12 91 LEU A CA 1
ATOM 748 C C . LEU A 1 91 ? -0.507 -2.418 13.399 1.00 95.12 91 LEU A C 1
ATOM 750 O O . LEU A 1 91 ? -1.192 -2.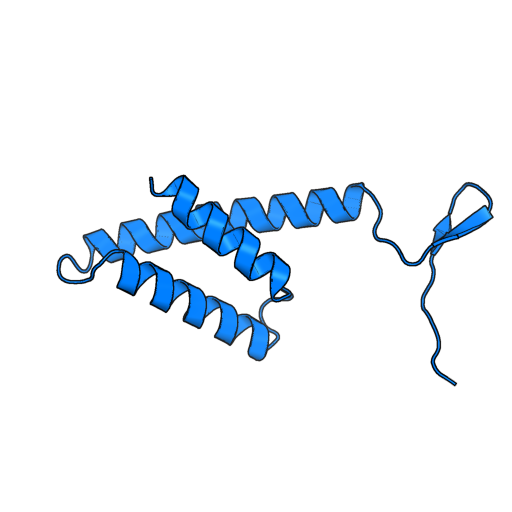076 14.372 1.00 95.12 91 LEU A O 1
ATOM 754 N N . ALA A 1 92 ? 0.216 -3.540 13.346 1.00 86.50 92 ALA A N 1
ATOM 755 C CA . ALA A 1 92 ? 0.506 -4.394 14.496 1.00 86.50 92 ALA A CA 1
ATOM 756 C C . ALA A 1 92 ? 1.424 -3.671 15.493 1.00 86.50 92 ALA A C 1
ATOM 758 O O . ALA A 1 92 ? 1.188 -3.850 16.708 1.00 86.50 92 ALA A O 1
#

Radius of gyration: 17.61 Å; chains: 1; bounding box: 42×23×52 Å

Foldseek 3Di:
DDDQDWDQDPVRDTHPDDDPVRVVVLVVVLLVLLVVLLVVLVVVCVVCVPADSVNSLVVSLVVVVVCCVVVVDPDDPVSSVVSSVSNVVVND

Sequence (92 aa):
MPKLAVRLMPDGTYSNLASDAEHQEAYENAEDLAQHLKTYILRKEQENPSWTREFNLERTRKGVETKMRSGVWDLEPPELNWVMKRVVELLA

Secondary structure (DSSP, 8-state):
------EEPTTS-EE-SPPHHHHHHHHHHHHHHHHHHHHHHHHHHHH-TTS-HHHHHHHHHHHHHHHHHTTSS---HHHHHHHHHHHHHHH-